Protein AF-A0A952NG47-F1 (afdb_monomer_lite)

Secondary structure (DSSP, 8-state):
-----------SSSSS----------EEEEEEEE---TTS--SEEEEEEEETTSSEEEEEEEEEETTEEEEEEEEEETTHHHHHHHTTEEEEEEEEEEEEEETTEEEEEEEEEEEE-TTS-EEEEEEETTEEEEEEEEE-

pLDDT: mean 77.94, std 18.32, range [38.06, 96.19]

Radius of gyration: 23.66 Å; chains: 1; bounding box: 67×40×74 Å

Sequence (140 aa):
MRSFLFAFVAVAALLVNAPAVAKAADVKEVMTCTVPNGNAASQVSASIVLQAEASADYVIVNVNDKGQNFRLFTQTDKGDVAQSIEKGSLGFLLLQENFTQDAGVIRNAGFLVISKRDTGAFEGLMGARSNIYPLTCTLK

Structure (mmCIF, N/CA/C/O backbone):
data_AF-A0A952NG47-F1
#
_entry.id   AF-A0A952NG47-F1
#
loop_
_atom_site.group_PDB
_atom_site.id
_atom_site.type_symbol
_atom_site.label_atom_id
_atom_site.label_alt_id
_atom_site.label_comp_id
_atom_site.label_asym_id
_atom_site.label_entity_id
_atom_site.label_seq_id
_atom_site.pdbx_PDB_ins_code
_atom_site.Cartn_x
_atom_site.Cartn_y
_atom_site.Cartn_z
_atom_site.occupancy
_atom_site.B_iso_or_equiv
_atom_site.auth_seq_id
_atom_site.auth_comp_id
_atom_site.auth_asym_id
_atom_site.auth_atom_id
_atom_site.pdbx_PDB_model_num
ATOM 1 N N . MET A 1 1 ? -53.628 -20.276 -54.901 1.00 42.88 1 MET A N 1
ATOM 2 C CA . MET A 1 1 ? -52.693 -20.335 -53.755 1.00 42.88 1 MET A CA 1
ATOM 3 C C . MET A 1 1 ? -51.866 -19.059 -53.742 1.00 42.88 1 MET A C 1
ATOM 5 O O . MET A 1 1 ? -51.008 -18.893 -54.596 1.00 42.88 1 MET A O 1
ATOM 9 N N . ARG A 1 2 ? -52.182 -18.118 -52.849 1.00 38.06 2 ARG A N 1
ATOM 10 C CA . ARG A 1 2 ? -51.375 -16.917 -52.601 1.00 38.06 2 ARG A CA 1
ATOM 11 C C . ARG A 1 2 ? -51.159 -16.837 -51.097 1.00 38.06 2 ARG A C 1
ATOM 13 O O . ARG A 1 2 ? -52.109 -16.629 -50.350 1.00 38.06 2 ARG A O 1
ATOM 20 N N . SER A 1 3 ? -49.927 -17.114 -50.697 1.00 42.12 3 SER A N 1
ATOM 21 C CA . SER A 1 3 ? -49.474 -17.139 -49.314 1.00 42.12 3 SER A CA 1
ATOM 22 C C . SER A 1 3 ? -49.039 -15.746 -48.863 1.00 42.12 3 SER A C 1
ATOM 24 O O . SER A 1 3 ? -48.248 -15.102 -49.542 1.00 42.12 3 SER A O 1
ATOM 26 N N . PHE A 1 4 ? -49.572 -15.353 -47.704 1.00 47.00 4 PHE A N 1
ATOM 27 C CA . PHE A 1 4 ? -48.937 -14.611 -46.611 1.00 47.00 4 PHE A CA 1
ATOM 28 C C . PHE A 1 4 ? -48.145 -13.329 -46.929 1.00 47.00 4 PHE A C 1
ATOM 30 O O . PHE A 1 4 ? -46.958 -13.380 -47.227 1.00 47.00 4 PHE A O 1
ATOM 37 N N . LEU A 1 5 ? -48.758 -12.172 -46.650 1.00 41.72 5 LEU A N 1
ATOM 38 C CA . LEU A 1 5 ? -48.040 -11.008 -46.116 1.00 41.72 5 LEU A CA 1
ATOM 39 C C . LEU A 1 5 ? -48.754 -10.565 -44.828 1.00 41.72 5 LEU A C 1
ATOM 41 O O . LEU A 1 5 ? -49.791 -9.907 -44.871 1.00 41.72 5 LEU A O 1
ATOM 45 N N . PHE A 1 6 ? -48.234 -11.009 -43.685 1.00 44.12 6 PHE A N 1
ATOM 46 C CA . PHE A 1 6 ? -48.686 -10.608 -42.354 1.00 44.12 6 PHE A CA 1
ATOM 47 C C . PHE A 1 6 ? -47.704 -9.589 -41.760 1.00 44.12 6 PHE A C 1
ATOM 49 O O . PHE A 1 6 ? -46.496 -9.788 -41.809 1.00 44.12 6 PHE A O 1
ATOM 56 N N . ALA A 1 7 ? -48.288 -8.559 -41.143 1.00 48.84 7 ALA A N 1
ATOM 57 C CA . ALA A 1 7 ? -47.778 -7.786 -40.010 1.00 48.84 7 ALA A CA 1
ATOM 58 C C . ALA A 1 7 ? -46.511 -6.921 -40.200 1.00 48.84 7 ALA A C 1
ATOM 60 O O . ALA A 1 7 ? -45.401 -7.292 -39.836 1.00 48.84 7 ALA A O 1
ATOM 61 N N . PHE A 1 8 ? -46.735 -5.669 -40.610 1.00 50.03 8 PHE A N 1
ATOM 62 C CA . PHE A 1 8 ? -45.946 -4.520 -40.154 1.00 50.03 8 PHE A CA 1
ATOM 63 C C . PHE A 1 8 ? -46.428 -4.133 -38.745 1.00 50.03 8 PHE A C 1
ATOM 65 O O . PHE A 1 8 ? -47.512 -3.566 -38.617 1.00 50.03 8 PHE A O 1
ATOM 72 N N . VAL A 1 9 ? -45.658 -4.423 -37.690 1.00 48.59 9 VAL A N 1
ATOM 73 C CA . VAL A 1 9 ? -45.906 -3.871 -36.344 1.00 48.59 9 VAL A CA 1
ATOM 74 C C . VAL A 1 9 ? -44.585 -3.460 -35.687 1.00 48.59 9 VAL A C 1
ATOM 76 O O . VAL A 1 9 ? -43.781 -4.290 -35.283 1.00 48.59 9 VAL A O 1
ATOM 79 N N . ALA A 1 10 ? -44.396 -2.140 -35.630 1.00 49.25 10 ALA A N 1
ATOM 80 C CA . ALA A 1 10 ? -43.752 -1.349 -34.580 1.00 49.25 10 ALA A CA 1
ATOM 81 C C . ALA A 1 10 ? -42.588 -1.973 -33.775 1.00 49.25 10 ALA A C 1
ATOM 83 O O . ALA A 1 10 ? -42.779 -2.482 -32.675 1.00 49.25 10 ALA A O 1
ATOM 84 N N . VAL A 1 11 ? -41.353 -1.763 -34.243 1.00 47.16 11 VAL A N 1
ATOM 85 C CA . VAL A 1 11 ? -40.129 -1.853 -33.420 1.00 47.16 11 VAL A CA 1
ATOM 86 C C . VAL A 1 11 ? -39.278 -0.603 -33.663 1.00 47.16 11 VAL A C 1
ATOM 88 O O . VAL A 1 11 ? -38.190 -0.667 -34.219 1.00 47.16 11 VAL A O 1
ATOM 91 N N . ALA A 1 12 ? -39.811 0.580 -33.347 1.00 46.75 12 ALA A N 1
ATOM 92 C CA . ALA A 1 12 ? -39.075 1.838 -33.542 1.00 46.75 12 ALA A CA 1
ATOM 93 C C . ALA A 1 12 ? -39.243 2.867 -32.409 1.00 46.75 12 ALA A C 1
ATOM 95 O O . ALA A 1 12 ? -38.720 3.969 -32.512 1.00 46.75 12 ALA A O 1
ATOM 96 N N . ALA A 1 13 ? -39.931 2.533 -31.311 1.00 46.09 13 ALA A N 1
ATOM 97 C CA . ALA A 1 13 ? -40.323 3.517 -30.293 1.00 46.09 13 ALA A CA 1
ATOM 98 C C . ALA A 1 13 ? -39.786 3.242 -28.873 1.00 46.09 13 ALA A C 1
ATOM 100 O O . ALA A 1 13 ? -40.390 3.681 -27.902 1.00 46.09 13 ALA A O 1
ATOM 101 N N . LEU A 1 14 ? -38.665 2.525 -28.723 1.00 48.00 14 LEU A N 1
ATOM 102 C CA . LEU A 1 14 ? -38.107 2.176 -27.399 1.00 48.00 14 LEU A CA 1
ATOM 103 C C . LEU A 1 14 ? -36.642 2.586 -27.177 1.00 48.00 14 LEU A C 1
ATOM 105 O O . LEU A 1 14 ? -36.071 2.247 -26.148 1.00 48.00 14 LEU A O 1
ATOM 109 N N . LEU A 1 15 ? -36.032 3.340 -28.097 1.00 47.78 15 LEU A N 1
ATOM 110 C CA . LEU A 1 15 ? -34.608 3.711 -28.007 1.00 47.78 15 LEU A CA 1
ATOM 111 C C . LEU A 1 15 ? -34.347 5.204 -27.763 1.00 47.78 15 LEU A C 1
ATOM 113 O O . LEU A 1 15 ? -33.199 5.634 -27.776 1.00 47.78 15 LEU A O 1
ATOM 117 N N . VAL A 1 16 ? -35.382 6.004 -27.502 1.00 49.44 16 VAL A N 1
ATOM 118 C CA . VAL A 1 16 ? -35.237 7.450 -27.284 1.00 49.44 16 VAL A CA 1
ATOM 119 C C . VAL A 1 16 ? -35.867 7.803 -25.943 1.00 49.44 16 VAL A C 1
ATOM 121 O O . VAL A 1 16 ? -37.020 8.206 -25.922 1.00 49.44 16 VAL A O 1
ATOM 124 N N . ASN A 1 17 ? -35.167 7.515 -24.834 1.00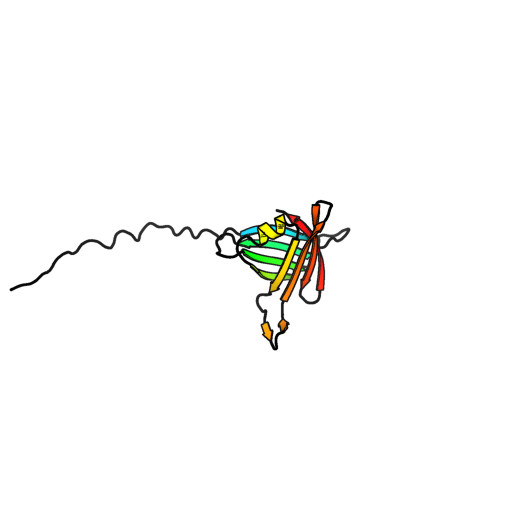 48.22 17 ASN A N 1
ATOM 125 C CA . ASN A 1 17 ? -35.291 8.175 -23.510 1.00 48.22 17 ASN A CA 1
ATOM 126 C C . ASN A 1 17 ? -34.627 7.383 -22.364 1.00 48.22 17 ASN A C 1
ATOM 128 O O . ASN A 1 17 ? -35.130 7.350 -21.244 1.00 48.22 17 ASN A O 1
ATOM 132 N N . ALA A 1 18 ? -33.466 6.777 -22.598 1.00 42.97 18 ALA A N 1
ATOM 133 C CA . ALA A 1 18 ? -32.554 6.507 -21.495 1.00 42.97 18 ALA A CA 1
ATOM 134 C C . ALA A 1 18 ? -31.429 7.540 -21.593 1.00 42.97 18 ALA A C 1
ATOM 136 O O . ALA A 1 18 ? -30.539 7.365 -22.429 1.00 42.97 18 ALA A O 1
ATOM 137 N N . PRO A 1 19 ? -31.430 8.628 -20.797 1.00 44.38 19 PRO A N 1
ATOM 138 C CA . PRO A 1 19 ? -30.159 9.244 -20.480 1.00 44.38 19 PRO A CA 1
ATOM 139 C C . PRO A 1 19 ? -29.357 8.130 -19.814 1.00 44.38 19 PRO A C 1
ATOM 141 O O . PRO A 1 19 ? -29.694 7.675 -18.721 1.00 44.38 19 PRO A O 1
ATOM 144 N N . ALA A 1 20 ? -28.359 7.613 -20.525 1.00 47.09 20 ALA A N 1
ATOM 145 C CA . ALA A 1 20 ? -27.346 6.765 -19.938 1.00 47.09 20 ALA A CA 1
ATOM 146 C C . ALA A 1 20 ? -26.634 7.633 -18.902 1.00 47.09 20 ALA A C 1
ATOM 148 O O . ALA A 1 20 ? -25.672 8.337 -19.202 1.00 47.09 20 ALA A O 1
ATOM 149 N N . VAL A 1 21 ? -27.172 7.643 -17.682 1.00 44.91 21 VAL A N 1
ATOM 150 C CA . VAL A 1 21 ? -26.449 8.078 -16.502 1.00 44.91 21 VAL A CA 1
ATOM 151 C C . VAL A 1 21 ? -25.353 7.036 -16.360 1.00 44.91 21 VAL A C 1
ATOM 153 O O . VAL A 1 21 ? -25.545 5.985 -15.753 1.00 44.91 21 VAL A O 1
ATOM 156 N N . ALA A 1 22 ? -24.228 7.285 -17.027 1.00 39.38 22 ALA A N 1
ATOM 157 C CA . ALA A 1 22 ? -22.970 6.671 -16.678 1.00 39.38 22 ALA A CA 1
ATOM 158 C C . ALA A 1 22 ? -22.751 7.051 -15.216 1.00 39.38 22 ALA A C 1
ATOM 160 O O . ALA A 1 22 ? -22.350 8.175 -14.909 1.00 39.38 22 ALA A O 1
ATOM 161 N N . LYS A 1 23 ? -23.145 6.153 -14.309 1.00 41.53 23 LYS A N 1
ATOM 162 C CA . LYS A 1 23 ? -22.775 6.255 -12.909 1.00 41.53 23 LYS A CA 1
ATOM 163 C C . LYS A 1 23 ? -21.262 6.401 -12.903 1.00 41.53 23 LYS A C 1
ATOM 165 O O . LYS A 1 23 ? -20.556 5.520 -13.394 1.00 41.53 23 LYS A O 1
ATOM 170 N N . ALA A 1 24 ? -20.778 7.547 -12.437 1.00 44.69 24 ALA A N 1
ATOM 171 C CA . ALA A 1 24 ? -19.383 7.673 -12.068 1.00 44.69 24 ALA A CA 1
ATOM 172 C C . ALA A 1 24 ? -19.103 6.494 -11.135 1.00 44.69 24 ALA A C 1
ATOM 174 O O . ALA A 1 24 ? -19.829 6.326 -10.157 1.00 44.69 24 ALA A O 1
ATOM 175 N N . ALA A 1 25 ? -18.154 5.626 -11.496 1.00 51.91 25 ALA A N 1
ATOM 176 C CA . ALA A 1 25 ? -17.768 4.526 -10.627 1.00 51.91 25 ALA A CA 1
ATOM 177 C C . ALA A 1 25 ? -17.506 5.125 -9.241 1.00 51.91 25 ALA A C 1
ATOM 179 O O . ALA A 1 25 ? -16.727 6.072 -9.144 1.00 51.91 25 ALA A O 1
ATOM 180 N N . ASP A 1 26 ? -18.209 4.661 -8.207 1.00 58.47 26 ASP A N 1
ATOM 181 C CA . ASP A 1 26 ? -18.052 5.208 -6.861 1.00 58.47 26 ASP A CA 1
ATOM 182 C C . ASP A 1 26 ? -16.630 4.885 -6.384 1.00 58.47 26 ASP A C 1
ATOM 184 O O . ASP A 1 26 ? -16.300 3.758 -6.005 1.00 58.47 26 ASP A O 1
ATOM 188 N N . VAL A 1 27 ? -15.761 5.886 -6.504 1.00 63.88 27 VAL A N 1
ATOM 189 C CA . VAL A 1 27 ? -14.366 5.877 -6.081 1.00 63.88 27 VAL A CA 1
ATOM 190 C C . VAL A 1 27 ? -14.353 6.312 -4.615 1.00 63.88 27 VAL A C 1
ATOM 192 O O . VAL A 1 27 ? -14.509 7.496 -4.319 1.00 63.88 27 VAL A O 1
ATOM 195 N N . LYS A 1 28 ? -14.192 5.366 -3.684 1.00 78.12 28 LYS A N 1
ATOM 196 C CA . LYS A 1 28 ? -14.165 5.641 -2.240 1.00 78.12 28 LYS A CA 1
ATOM 197 C C . LYS A 1 28 ? -12.730 5.618 -1.721 1.00 78.12 28 LYS A C 1
ATOM 199 O O . LYS A 1 28 ? -12.076 4.577 -1.746 1.00 78.12 28 LYS A O 1
ATOM 204 N N . GLU A 1 29 ? -12.245 6.753 -1.223 1.00 81.00 29 GLU A N 1
ATOM 205 C CA . GLU A 1 29 ? -11.010 6.785 -0.433 1.00 81.00 29 GLU A CA 1
ATOM 206 C C . GLU A 1 29 ? -11.267 6.100 0.914 1.00 81.00 29 GLU A C 1
ATOM 208 O O . GLU A 1 29 ? -12.200 6.465 1.625 1.00 81.00 29 GLU A O 1
ATOM 213 N N . VAL A 1 30 ? -10.469 5.084 1.243 1.00 85.50 30 VAL A N 1
ATOM 214 C CA . VAL A 1 30 ? -10.625 4.296 2.479 1.00 85.50 30 VAL A CA 1
ATOM 215 C C . VAL A 1 30 ? -9.572 4.622 3.526 1.00 85.50 30 VAL A C 1
ATOM 217 O O . VAL A 1 30 ? -9.793 4.416 4.718 1.00 85.50 30 VAL A O 1
ATOM 220 N N . MET A 1 31 ? -8.414 5.125 3.100 1.00 88.44 31 MET A N 1
ATOM 221 C CA . MET A 1 31 ? -7.303 5.414 3.994 1.00 88.44 31 MET A CA 1
ATOM 222 C C . MET A 1 31 ? -6.381 6.466 3.382 1.00 88.44 31 MET A C 1
ATOM 224 O O . MET A 1 31 ? -6.040 6.383 2.200 1.00 88.44 31 MET A O 1
ATOM 228 N N . THR A 1 32 ? -5.928 7.407 4.207 1.00 89.56 32 THR A N 1
ATOM 229 C CA . THR A 1 32 ? -4.838 8.329 3.872 1.00 89.56 32 THR A CA 1
ATOM 230 C C . THR A 1 32 ? -3.630 8.001 4.736 1.00 89.56 32 THR A C 1
ATOM 232 O O . THR A 1 32 ? -3.748 7.924 5.956 1.00 89.56 32 THR A O 1
ATOM 235 N N . CYS A 1 33 ? -2.466 7.857 4.119 1.00 89.62 33 CYS A N 1
ATOM 236 C CA . CYS A 1 33 ? -1.202 7.582 4.783 1.00 89.62 33 CYS A CA 1
ATOM 237 C C . CYS A 1 33 ? -0.190 8.693 4.517 1.00 89.62 33 CYS A C 1
ATOM 239 O O . CYS A 1 33 ? -0.150 9.252 3.419 1.00 89.62 33 CYS A O 1
ATOM 241 N N . THR A 1 34 ? 0.667 8.974 5.492 1.00 90.00 34 THR A N 1
ATOM 242 C CA . THR A 1 34 ? 1.777 9.918 5.359 1.00 90.00 34 THR A CA 1
ATOM 243 C C . THR A 1 34 ? 3.056 9.348 5.953 1.00 90.00 34 THR A C 1
ATOM 245 O O . THR A 1 34 ? 3.018 8.558 6.895 1.00 90.00 34 THR A O 1
ATOM 248 N N . VAL A 1 35 ? 4.209 9.759 5.416 1.00 86.44 35 VAL A N 1
ATOM 249 C CA . VAL A 1 35 ? 5.482 9.548 6.118 1.00 86.44 35 VAL A CA 1
ATOM 250 C C . VAL A 1 35 ? 5.548 10.536 7.284 1.00 86.44 35 VAL A C 1
ATOM 252 O O . VAL A 1 35 ? 5.502 11.750 7.028 1.00 86.44 35 VAL A O 1
ATOM 255 N N . PRO A 1 36 ? 5.640 10.069 8.545 1.00 76.31 36 PRO A N 1
ATOM 256 C CA . PRO A 1 36 ? 5.756 10.956 9.689 1.00 76.31 36 PRO A CA 1
ATOM 257 C C . PRO A 1 36 ? 7.081 11.709 9.587 1.00 76.31 36 PRO A C 1
ATOM 259 O O . PRO A 1 36 ? 8.151 11.109 9.499 1.00 76.31 36 PRO A O 1
ATOM 262 N N . ASN A 1 37 ? 7.016 13.038 9.568 1.00 65.25 37 ASN A N 1
ATOM 263 C CA . ASN A 1 37 ? 8.205 13.873 9.560 1.00 65.25 37 ASN A CA 1
ATOM 264 C C . ASN A 1 37 ? 8.008 15.000 10.564 1.00 65.25 37 ASN A C 1
ATOM 266 O O . ASN A 1 37 ? 7.085 15.800 10.430 1.00 65.25 37 ASN A O 1
ATOM 270 N N . GLY A 1 38 ? 8.851 15.025 11.593 1.00 53.53 38 GLY A N 1
ATOM 271 C CA . GLY A 1 38 ? 8.590 15.720 12.850 1.00 53.53 38 GLY A CA 1
ATOM 272 C C . GLY A 1 38 ? 8.397 17.236 12.783 1.00 53.53 38 GLY A C 1
ATOM 273 O O . GLY A 1 38 ? 8.156 17.786 13.843 1.00 53.53 38 GLY A O 1
ATOM 274 N N . ASN A 1 39 ? 8.505 17.902 11.619 1.00 49.38 39 ASN A N 1
ATOM 275 C CA . ASN A 1 39 ? 8.314 19.357 11.462 1.00 49.38 39 ASN A CA 1
ATOM 276 C C . ASN A 1 39 ? 8.052 19.851 10.007 1.00 49.38 39 ASN A C 1
ATOM 278 O O . ASN A 1 39 ? 8.318 21.013 9.706 1.00 49.38 39 ASN A O 1
ATOM 282 N N . ALA A 1 40 ? 7.549 19.034 9.070 1.00 49.59 40 ALA A N 1
ATOM 283 C CA . ALA A 1 40 ? 7.290 19.493 7.690 1.00 49.59 40 ALA A CA 1
ATOM 284 C C . ALA A 1 40 ? 6.033 18.863 7.076 1.00 49.59 40 ALA A C 1
ATOM 286 O O . ALA A 1 40 ? 5.636 17.769 7.471 1.00 49.59 40 ALA A O 1
ATOM 287 N N . ALA A 1 41 ? 5.438 19.530 6.076 1.00 54.34 41 ALA A N 1
ATOM 288 C CA . ALA A 1 41 ? 4.423 18.916 5.220 1.00 54.34 41 ALA A CA 1
ATOM 289 C C . ALA A 1 41 ? 4.978 17.592 4.668 1.00 54.34 41 ALA A C 1
ATOM 291 O O . ALA A 1 41 ? 6.043 17.584 4.043 1.00 54.34 41 ALA A O 1
ATOM 292 N N . SER A 1 42 ? 4.306 16.476 4.968 1.00 54.94 42 SER A N 1
ATOM 293 C CA . SER A 1 42 ? 4.766 15.139 4.590 1.00 54.94 42 SER A CA 1
ATOM 294 C C . SER A 1 42 ? 5.060 15.086 3.097 1.00 54.94 42 SER A C 1
ATOM 296 O O . SER A 1 42 ? 4.184 15.301 2.265 1.00 54.94 42 SER A O 1
ATOM 298 N N . GLN A 1 43 ? 6.316 14.784 2.771 1.00 60.28 43 GLN A N 1
ATOM 299 C CA . GLN A 1 43 ? 6.800 14.711 1.392 1.00 60.28 43 GLN A CA 1
ATOM 300 C C . GLN A 1 43 ? 6.291 13.477 0.654 1.00 60.28 43 GLN A C 1
ATOM 302 O O . GLN A 1 43 ? 6.539 13.372 -0.538 1.00 60.28 43 GLN A O 1
ATOM 307 N N . VAL A 1 44 ? 5.636 12.560 1.374 1.00 61.00 44 VAL A N 1
ATOM 308 C CA . VAL A 1 44 ? 5.048 11.329 0.860 1.00 61.00 44 VAL A CA 1
ATOM 309 C C . VAL A 1 44 ? 3.658 11.169 1.450 1.00 61.00 44 VAL A C 1
ATOM 311 O O . VAL A 1 44 ? 3.516 11.012 2.667 1.00 61.00 44 VAL A O 1
ATOM 314 N N . SER A 1 45 ? 2.647 11.219 0.589 1.00 69.31 45 SER A N 1
ATOM 315 C CA . SER A 1 45 ? 1.273 10.832 0.904 1.00 69.31 45 SER A CA 1
ATOM 316 C C . SER A 1 45 ? 0.856 9.654 0.033 1.00 69.31 45 SER A C 1
ATOM 318 O O . SER A 1 45 ? 1.275 9.568 -1.118 1.00 69.31 45 SER A O 1
ATOM 320 N N . ALA A 1 46 ? 0.058 8.749 0.595 1.00 66.19 46 ALA A N 1
ATOM 321 C CA . ALA A 1 46 ? -0.548 7.628 -0.107 1.00 66.19 46 ALA A CA 1
ATOM 322 C C . ALA A 1 46 ? -2.052 7.603 0.186 1.00 66.19 46 ALA A C 1
ATOM 324 O O . ALA A 1 46 ? -2.442 7.524 1.350 1.00 66.19 46 ALA A O 1
ATOM 325 N N . SER A 1 47 ? -2.900 7.688 -0.841 1.00 73.19 47 SER A N 1
ATOM 326 C CA . SER A 1 47 ? -4.344 7.453 -0.692 1.00 73.19 47 SER A CA 1
ATOM 327 C C . SER A 1 47 ? -4.703 6.083 -1.238 1.00 73.19 47 SER A C 1
ATOM 329 O O . SER A 1 47 ? -4.318 5.759 -2.360 1.00 73.19 47 SER A O 1
ATOM 331 N N . ILE A 1 48 ? -5.413 5.291 -0.433 1.00 73.81 48 ILE A N 1
ATOM 332 C CA . ILE A 1 48 ? -5.948 3.987 -0.824 1.00 73.81 48 ILE A CA 1
ATOM 333 C C . ILE A 1 48 ? -7.385 4.200 -1.269 1.00 73.81 48 ILE A C 1
ATOM 335 O O . ILE A 1 48 ? -8.218 4.699 -0.508 1.00 73.81 48 ILE A O 1
ATOM 339 N N . VAL A 1 49 ? -7.667 3.830 -2.509 1.00 75.88 49 VAL A N 1
ATOM 340 C CA . VAL A 1 49 ? -8.943 4.106 -3.159 1.00 75.88 49 VAL A CA 1
ATOM 341 C C . VAL A 1 49 ? -9.544 2.816 -3.699 1.00 75.88 49 VAL A C 1
ATOM 343 O O . VAL A 1 49 ? -8.839 2.073 -4.377 1.00 75.88 49 VAL A O 1
ATOM 346 N N . LEU A 1 50 ? -10.831 2.590 -3.419 1.00 73.88 50 LEU A N 1
ATOM 347 C CA . LEU A 1 50 ? -11.627 1.461 -3.906 1.00 73.88 50 LEU A CA 1
ATOM 348 C C . LEU A 1 50 ? -12.617 1.904 -4.981 1.00 73.88 50 LEU A C 1
ATOM 350 O O . LEU A 1 50 ? -13.302 2.910 -4.811 1.00 73.88 50 LEU A O 1
ATOM 354 N N . GLN A 1 51 ? -12.737 1.129 -6.057 1.00 71.94 51 GLN A N 1
ATOM 355 C CA . GLN A 1 51 ? -13.800 1.299 -7.053 1.00 71.94 51 GLN A CA 1
ATOM 356 C C . GLN A 1 51 ? -14.938 0.302 -6.786 1.00 71.94 51 GLN A C 1
ATOM 358 O O . GLN A 1 51 ? -14.767 -0.897 -6.981 1.00 71.94 51 GLN A O 1
ATOM 363 N N . ALA A 1 52 ? -16.096 0.791 -6.328 1.00 56.16 52 ALA A N 1
ATOM 364 C CA . ALA A 1 52 ? -17.175 -0.047 -5.781 1.00 56.16 52 ALA A CA 1
ATOM 365 C C . ALA A 1 52 ? -18.062 -0.758 -6.829 1.00 56.16 52 ALA A C 1
ATOM 367 O O . ALA A 1 52 ? -18.738 -1.741 -6.513 1.00 56.16 52 ALA A O 1
ATOM 368 N N . GLU A 1 53 ? -18.064 -0.285 -8.077 1.00 58.47 53 GLU A N 1
ATOM 369 C CA . GLU A 1 53 ? -18.951 -0.781 -9.148 1.00 58.47 53 GLU A CA 1
ATOM 370 C C . GLU A 1 53 ? -18.379 -2.010 -9.899 1.00 58.47 53 GLU A C 1
ATOM 372 O O . GLU A 1 53 ? -18.984 -2.495 -10.852 1.00 58.47 53 GLU A O 1
ATOM 377 N N . ALA A 1 54 ? -17.239 -2.561 -9.461 1.00 61.62 54 ALA A N 1
ATOM 378 C CA . ALA A 1 54 ? -16.603 -3.728 -10.078 1.00 61.62 54 ALA A CA 1
ATOM 379 C C . ALA A 1 54 ? -16.919 -5.060 -9.352 1.00 61.62 54 ALA A C 1
ATOM 381 O O . ALA A 1 54 ? -17.400 -5.106 -8.212 1.00 61.62 54 ALA A O 1
ATOM 382 N N . SER A 1 55 ? -16.641 -6.182 -10.029 1.00 80.12 55 SER A N 1
ATOM 383 C CA . SER A 1 55 ? -16.694 -7.550 -9.476 1.00 80.12 55 SER A CA 1
ATOM 384 C C . SER A 1 55 ? -15.505 -7.888 -8.563 1.00 80.12 55 SER A C 1
ATOM 386 O O . SER A 1 55 ? -15.383 -9.025 -8.122 1.00 80.12 55 SER A O 1
ATOM 388 N N . ALA A 1 56 ? -14.625 -6.920 -8.318 1.00 81.94 56 ALA A N 1
ATOM 389 C CA . ALA A 1 56 ? -13.366 -7.046 -7.600 1.00 81.94 56 ALA A CA 1
ATOM 390 C C . ALA A 1 56 ? -13.043 -5.712 -6.917 1.00 81.94 56 ALA A C 1
ATOM 392 O O . ALA A 1 56 ? -13.483 -4.660 -7.390 1.00 81.94 56 ALA A O 1
ATOM 393 N N . ASP A 1 57 ? -12.240 -5.748 -5.860 1.00 83.31 57 ASP A N 1
ATOM 394 C CA . ASP A 1 57 ? -11.732 -4.535 -5.229 1.00 83.31 57 ASP A CA 1
ATOM 395 C C . ASP A 1 57 ? -10.508 -4.054 -6.020 1.00 83.31 57 ASP A C 1
ATOM 397 O O . ASP A 1 57 ? -9.457 -4.698 -6.039 1.00 83.31 57 ASP A O 1
ATOM 401 N N . TYR A 1 58 ? -10.644 -2.918 -6.706 1.00 86.94 58 TYR A N 1
ATOM 402 C CA . TYR A 1 58 ? -9.514 -2.268 -7.367 1.00 86.94 58 TYR A CA 1
ATOM 403 C C . TYR A 1 58 ? -8.899 -1.238 -6.429 1.00 86.94 58 TYR A C 1
ATOM 405 O O . TYR A 1 58 ? -9.521 -0.216 -6.133 1.00 86.94 58 TYR A O 1
ATOM 413 N N . VAL A 1 59 ? -7.683 -1.520 -5.972 1.00 88.50 59 VAL A N 1
ATOM 414 C CA . VAL A 1 59 ? -6.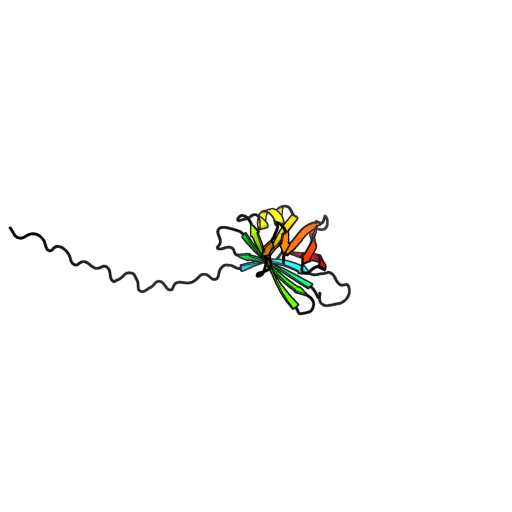935 -0.691 -5.031 1.00 88.50 59 VAL A CA 1
ATOM 415 C C . VAL A 1 59 ? -5.991 0.201 -5.813 1.00 88.50 59 VAL A C 1
ATOM 417 O O . VAL A 1 59 ? -5.101 -0.290 -6.503 1.00 88.50 59 VAL A O 1
ATOM 420 N N . ILE A 1 60 ? -6.143 1.514 -5.678 1.00 89.44 60 ILE A N 1
ATOM 421 C CA . ILE A 1 60 ? -5.181 2.489 -6.206 1.00 89.44 60 ILE A CA 1
ATOM 422 C C . ILE A 1 60 ? -4.462 3.130 -5.031 1.00 89.44 60 ILE A C 1
ATOM 424 O O . ILE A 1 60 ? -5.116 3.622 -4.115 1.00 89.44 60 ILE A O 1
ATOM 428 N N . VAL A 1 61 ? -3.133 3.159 -5.100 1.00 89.81 61 VAL A N 1
ATOM 429 C CA . VAL A 1 61 ? -2.260 3.885 -4.180 1.00 89.81 61 VAL A CA 1
ATOM 430 C C . VAL A 1 61 ? -1.647 5.058 -4.935 1.00 89.81 61 VAL A C 1
ATOM 432 O O . VAL A 1 61 ? -0.753 4.882 -5.767 1.00 89.81 61 VAL A O 1
ATOM 435 N N . ASN A 1 62 ? -2.158 6.262 -4.681 1.00 87.81 62 ASN A N 1
ATOM 436 C CA . ASN A 1 62 ? -1.610 7.483 -5.276 1.00 87.81 62 ASN A CA 1
ATOM 437 C C . ASN A 1 62 ? -0.488 8.008 -4.390 1.00 87.81 62 ASN A C 1
ATOM 439 O O . ASN A 1 62 ? -0.768 8.401 -3.263 1.00 87.81 62 ASN A O 1
ATOM 443 N N . VAL A 1 63 ? 0.744 8.032 -4.897 1.00 87.06 63 VAL A N 1
ATOM 444 C CA . VAL A 1 63 ? 1.923 8.482 -4.155 1.00 87.06 63 VAL A CA 1
ATOM 445 C C . VAL A 1 63 ? 2.401 9.823 -4.692 1.00 87.06 63 VAL A C 1
ATOM 447 O O . VAL A 1 63 ? 2.646 9.953 -5.890 1.00 87.06 63 VAL A O 1
ATOM 450 N N . ASN A 1 64 ? 2.582 10.802 -3.811 1.00 87.56 64 ASN A N 1
ATOM 451 C CA . ASN A 1 64 ? 3.312 12.034 -4.112 1.00 87.56 64 ASN A CA 1
ATOM 452 C C . ASN A 1 64 ? 4.640 11.996 -3.363 1.00 87.56 64 ASN A C 1
ATOM 454 O O . ASN A 1 64 ? 4.605 12.193 -2.164 1.00 87.56 64 ASN A O 1
ATOM 458 N N . ASP A 1 65 ? 5.768 11.744 -4.029 1.00 85.56 65 ASP A N 1
ATOM 459 C CA . ASP A 1 65 ? 7.109 11.789 -3.429 1.00 85.56 65 ASP A CA 1
ATOM 460 C C . ASP A 1 65 ? 7.833 13.072 -3.852 1.00 85.56 65 ASP A C 1
ATOM 462 O O . ASP A 1 65 ? 8.271 13.205 -4.997 1.00 85.56 65 ASP A O 1
ATOM 466 N N . LYS A 1 66 ? 7.937 14.044 -2.939 1.00 82.94 66 LYS A N 1
ATOM 467 C CA . LYS A 1 66 ? 8.639 15.327 -3.154 1.00 82.94 66 LYS A CA 1
ATOM 468 C C . LYS A 1 66 ? 8.175 16.063 -4.421 1.00 82.94 66 LYS A C 1
ATOM 470 O O . LYS A 1 66 ? 8.979 16.663 -5.132 1.00 82.94 66 LYS A O 1
ATOM 475 N N . GLY A 1 67 ? 6.875 16.018 -4.711 1.00 79.38 67 GLY A N 1
ATOM 476 C CA . GLY A 1 67 ? 6.276 16.636 -5.896 1.00 79.38 67 GLY A CA 1
ATOM 477 C C . GLY A 1 67 ? 6.247 15.734 -7.133 1.00 79.38 67 GLY A C 1
ATOM 478 O O . GLY A 1 67 ? 5.671 16.124 -8.148 1.00 79.38 67 GLY A O 1
ATOM 479 N N . GLN A 1 68 ? 6.820 14.529 -7.069 1.00 85.56 68 GLN A N 1
ATOM 480 C CA . GLN A 1 68 ? 6.678 13.521 -8.114 1.00 85.56 68 GLN A CA 1
ATOM 481 C C . GLN A 1 68 ? 5.499 12.605 -7.812 1.00 85.56 68 GLN A C 1
ATOM 483 O O . GLN A 1 68 ? 5.533 11.804 -6.879 1.00 85.56 68 GLN A O 1
ATOM 488 N N . ASN A 1 69 ? 4.470 12.685 -8.650 1.00 87.44 69 ASN A N 1
ATOM 489 C CA . ASN A 1 69 ? 3.310 11.819 -8.529 1.00 87.44 69 ASN A CA 1
ATOM 490 C C . ASN A 1 69 ? 3.521 10.520 -9.304 1.00 87.44 69 ASN A C 1
ATOM 492 O O . ASN A 1 69 ? 3.932 10.528 -10.466 1.00 87.44 69 ASN A O 1
ATOM 496 N N . PHE A 1 70 ? 3.200 9.401 -8.673 1.00 88.25 70 PHE A N 1
ATOM 497 C CA . PHE A 1 70 ? 3.076 8.117 -9.342 1.00 88.25 70 PHE A CA 1
ATOM 498 C C . PHE A 1 70 ? 1.957 7.303 -8.713 1.00 88.25 70 PHE A C 1
ATOM 500 O O . PHE A 1 70 ? 1.514 7.560 -7.595 1.00 88.25 70 PHE A O 1
ATOM 507 N N . ARG A 1 71 ? 1.461 6.334 -9.473 1.00 90.44 71 ARG A N 1
ATOM 508 C CA . ARG A 1 71 ? 0.334 5.507 -9.069 1.00 90.44 71 ARG A CA 1
ATOM 509 C C . ARG A 1 71 ? 0.755 4.062 -9.102 1.00 90.44 71 ARG A C 1
ATOM 511 O O . ARG A 1 71 ? 1.420 3.621 -10.040 1.00 90.44 71 ARG A O 1
ATOM 518 N N . LEU A 1 72 ? 0.353 3.357 -8.064 1.00 92.62 72 LEU A N 1
ATOM 519 C CA . LEU A 1 72 ? 0.439 1.920 -8.011 1.00 92.62 72 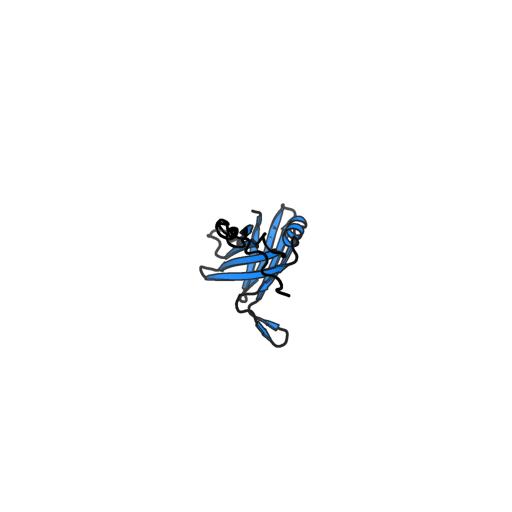LEU A CA 1
ATOM 520 C C . LEU A 1 72 ? -0.966 1.351 -7.862 1.00 92.62 72 LEU A C 1
ATOM 522 O O . LEU A 1 72 ? -1.854 2.022 -7.331 1.00 92.62 72 LEU A O 1
ATOM 526 N N . PHE A 1 73 ? -1.174 0.127 -8.317 1.00 92.44 73 PHE A N 1
ATOM 527 C CA . PHE A 1 73 ? -2.472 -0.518 -8.225 1.00 92.44 73 PHE A CA 1
ATOM 528 C C . PHE A 1 73 ? -2.360 -2.006 -7.923 1.00 92.44 73 PHE A C 1
ATOM 530 O O . PHE A 1 73 ? -1.335 -2.638 -8.177 1.00 92.44 73 PHE A O 1
ATOM 537 N N . THR A 1 74 ? -3.435 -2.563 -7.383 1.00 92.31 74 THR A N 1
ATOM 538 C CA . THR A 1 74 ? -3.644 -4.004 -7.300 1.00 92.31 74 THR A CA 1
ATOM 539 C C . THR A 1 74 ? -5.129 -4.316 -7.413 1.00 92.31 74 THR A C 1
ATOM 541 O O . THR A 1 74 ? -5.974 -3.432 -7.258 1.00 92.31 74 THR A O 1
ATOM 544 N N . GLN A 1 75 ? -5.439 -5.570 -7.707 1.00 89.88 75 GLN A N 1
ATOM 545 C CA . GLN A 1 75 ? -6.800 -6.076 -7.768 1.00 89.88 75 GLN A CA 1
ATOM 546 C C . GLN A 1 75 ? -6.904 -7.264 -6.817 1.00 89.88 75 GLN A C 1
ATOM 548 O O . GLN A 1 75 ? -6.079 -8.175 -6.882 1.00 89.88 75 GLN A O 1
ATOM 553 N N . THR A 1 76 ? -7.905 -7.244 -5.944 1.00 88.56 76 THR A N 1
ATOM 554 C CA . THR A 1 76 ? -8.214 -8.336 -5.012 1.00 88.56 76 THR A CA 1
ATOM 555 C C . THR A 1 76 ? -9.666 -8.764 -5.164 1.00 88.56 76 THR A C 1
ATOM 557 O O . THR A 1 76 ? -10.433 -8.130 -5.902 1.00 88.56 76 THR A O 1
ATOM 560 N N . ASP A 1 77 ? -10.065 -9.828 -4.470 1.00 89.25 77 ASP A N 1
ATOM 561 C CA . ASP A 1 77 ? -11.461 -10.236 -4.488 1.00 89.25 77 ASP A CA 1
ATOM 562 C C . ASP A 1 77 ? -12.327 -9.156 -3.829 1.00 89.25 77 ASP A C 1
ATOM 564 O O . ASP A 1 77 ? -11.874 -8.327 -3.030 1.00 89.25 77 ASP A O 1
ATOM 568 N N . LYS A 1 78 ? -13.594 -9.112 -4.237 1.00 86.31 78 LYS A N 1
ATOM 569 C CA . LYS A 1 78 ? -14.534 -8.103 -3.760 1.00 86.31 78 LYS A CA 1
ATOM 570 C C . LYS A 1 78 ? -14.744 -8.237 -2.251 1.00 86.31 78 LYS A C 1
ATOM 572 O O . LYS A 1 78 ? -15.182 -9.283 -1.780 1.00 86.31 78 LYS A O 1
ATOM 577 N N . GLY A 1 79 ? -14.528 -7.149 -1.517 1.00 85.94 79 GLY A N 1
ATOM 578 C CA . GLY A 1 79 ? -14.668 -7.096 -0.063 1.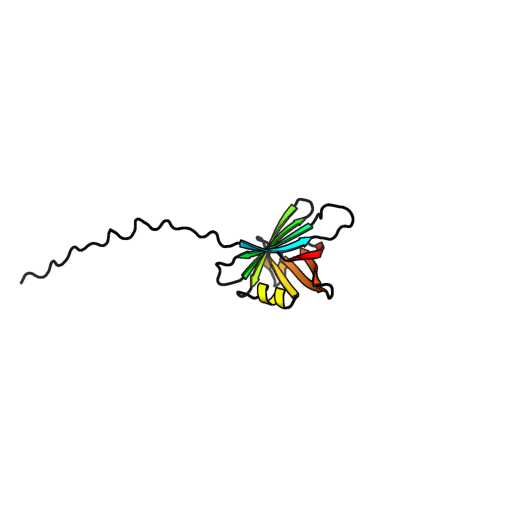00 85.94 79 GLY A CA 1
ATOM 579 C C . GLY A 1 79 ? -13.414 -7.492 0.720 1.00 85.94 79 GLY A C 1
ATOM 580 O O . GLY A 1 79 ? -13.404 -7.310 1.941 1.00 85.94 79 GLY A O 1
ATOM 581 N N . ASP A 1 80 ? -12.349 -7.962 0.063 1.00 89.19 80 ASP A N 1
ATOM 582 C CA . ASP A 1 80 ? -11.094 -8.323 0.731 1.00 89.19 80 ASP A CA 1
ATOM 583 C C . ASP A 1 80 ? -10.486 -7.133 1.464 1.00 89.19 80 ASP A C 1
ATOM 585 O O . ASP A 1 80 ? -9.959 -7.287 2.569 1.00 89.19 80 ASP A O 1
ATOM 589 N N . VAL A 1 81 ? -10.576 -5.930 0.888 1.00 88.94 81 VAL A N 1
ATOM 590 C CA . VAL A 1 81 ? -10.002 -4.735 1.513 1.00 88.94 81 VAL A CA 1
ATOM 591 C C . VAL A 1 81 ? -10.779 -4.355 2.763 1.00 88.94 81 VAL A C 1
ATOM 593 O O . VAL A 1 81 ? -10.170 -4.059 3.791 1.00 88.94 81 VAL A O 1
ATOM 596 N N . ALA A 1 82 ? -12.111 -4.415 2.708 1.00 88.00 82 ALA A N 1
ATOM 597 C CA . ALA A 1 82 ? -12.953 -4.173 3.875 1.00 88.00 82 ALA A CA 1
ATOM 598 C C . ALA A 1 82 ? -12.646 -5.184 4.991 1.00 88.00 82 ALA A C 1
AT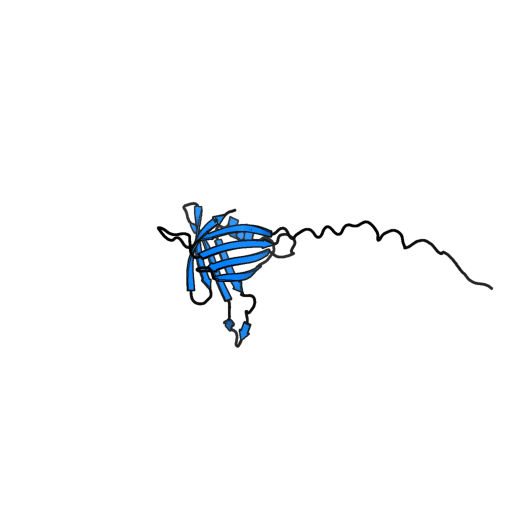OM 600 O O . ALA A 1 82 ? -12.375 -4.786 6.123 1.00 88.00 82 ALA A O 1
ATOM 601 N N . GLN A 1 83 ? -12.573 -6.475 4.654 1.00 90.25 83 GLN A N 1
ATOM 602 C CA . GLN A 1 83 ? -12.257 -7.528 5.619 1.00 90.25 83 GLN A CA 1
ATOM 603 C C . GLN A 1 83 ? -10.846 -7.372 6.211 1.00 90.25 83 GLN A C 1
ATOM 605 O O . GLN A 1 83 ? -10.624 -7.608 7.398 1.00 90.25 83 GLN A O 1
ATOM 610 N N . SER A 1 84 ? -9.879 -6.964 5.393 1.00 91.12 84 SER A N 1
ATOM 611 C CA . SER A 1 84 ? -8.497 -6.710 5.807 1.00 91.12 84 SER A CA 1
ATOM 612 C C . SER A 1 84 ? -8.408 -5.519 6.771 1.00 91.12 84 SER A C 1
ATOM 614 O O . SER A 1 84 ? -7.760 -5.605 7.816 1.00 91.12 84 SER A O 1
ATOM 616 N N . ILE A 1 85 ? -9.144 -4.436 6.495 1.00 90.06 85 ILE A N 1
ATOM 617 C CA . ILE A 1 85 ? -9.275 -3.289 7.407 1.00 90.06 85 ILE A CA 1
ATOM 618 C C . ILE A 1 85 ? -9.906 -3.713 8.739 1.00 90.06 85 ILE A C 1
ATOM 620 O O . ILE A 1 85 ? -9.391 -3.345 9.795 1.00 90.06 85 ILE A O 1
ATOM 624 N N . GLU A 1 86 ? -10.980 -4.508 8.708 1.00 90.50 86 GLU A N 1
ATOM 625 C CA . GLU A 1 86 ? -11.645 -5.028 9.913 1.00 90.50 86 GLU A CA 1
ATOM 626 C C . GLU A 1 86 ? -10.707 -5.898 10.759 1.00 90.50 86 GLU A C 1
ATOM 628 O O . GLU A 1 86 ? -10.651 -5.750 11.981 1.00 90.50 86 GLU A O 1
ATOM 633 N N . LYS A 1 87 ? -9.910 -6.753 10.108 1.00 93.31 87 LYS A N 1
ATOM 634 C CA . LYS A 1 87 ? -8.858 -7.564 10.744 1.00 93.31 87 LYS A CA 1
ATOM 635 C C . LYS A 1 87 ? -7.654 -6.736 11.205 1.00 93.31 87 LYS A C 1
ATOM 637 O O . LYS A 1 87 ? -6.778 -7.266 11.883 1.00 93.31 87 LYS A O 1
ATOM 642 N N . GLY A 1 88 ? -7.596 -5.454 10.849 1.00 93.31 88 GLY A N 1
ATOM 643 C CA . GLY A 1 88 ? -6.518 -4.547 11.223 1.00 93.31 88 GLY A CA 1
ATOM 644 C C . GLY A 1 88 ? -5.211 -4.798 10.474 1.00 93.31 88 GLY A C 1
ATOM 645 O O . GLY A 1 88 ? -4.158 -4.447 10.994 1.00 93.31 88 GLY A O 1
ATOM 646 N N . SER A 1 89 ? -5.234 -5.405 9.288 1.00 94.25 89 SER A N 1
ATOM 647 C CA . SER A 1 89 ? -4.024 -5.661 8.502 1.00 94.25 89 SER A CA 1
ATOM 648 C C . SER A 1 89 ? -4.316 -5.607 7.010 1.00 94.25 89 SER A C 1
ATOM 650 O O . SER A 1 89 ? -5.223 -6.278 6.541 1.00 94.25 89 SER A O 1
ATOM 652 N N . LEU A 1 90 ? -3.525 -4.837 6.267 1.00 92.00 90 LEU A N 1
ATOM 653 C CA . LEU A 1 90 ? -3.545 -4.718 4.813 1.00 92.00 90 LEU A CA 1
ATOM 654 C C . LEU A 1 90 ? -2.166 -5.086 4.271 1.00 92.00 90 LEU A C 1
ATOM 656 O O . LEU A 1 90 ? -1.155 -4.573 4.748 1.00 92.00 90 LEU A O 1
ATOM 660 N N . GLY A 1 91 ? -2.122 -5.940 3.254 1.00 94.06 91 GLY A N 1
ATOM 661 C CA . GLY A 1 91 ? -0.886 -6.374 2.613 1.00 94.06 91 GLY A CA 1
ATOM 662 C C . GLY A 1 91 ? -1.095 -6.541 1.117 1.00 94.06 91 GLY A C 1
ATOM 663 O O . GLY A 1 91 ? -1.884 -7.384 0.704 1.00 94.06 91 GLY A O 1
ATOM 664 N N . PHE A 1 92 ? -0.385 -5.760 0.307 1.00 93.38 92 PHE A N 1
ATOM 665 C CA . PHE A 1 92 ? -0.524 -5.773 -1.144 1.00 93.38 92 PHE A CA 1
ATOM 666 C C . PHE A 1 92 ? 0.833 -5.801 -1.837 1.00 93.38 92 PHE A C 1
ATOM 668 O O . PHE A 1 92 ? 1.746 -5.051 -1.484 1.00 93.38 92 PHE A O 1
ATOM 675 N N . LEU A 1 93 ? 0.921 -6.610 -2.891 1.00 94.38 93 LEU A N 1
ATOM 676 C CA . LEU A 1 93 ? 1.843 -6.358 -3.990 1.00 94.38 93 LEU A CA 1
ATOM 677 C C . LEU A 1 93 ? 1.176 -5.362 -4.932 1.00 94.38 93 LEU A C 1
ATOM 679 O O . LEU A 1 93 ? 0.007 -5.513 -5.286 1.00 94.38 93 LEU A O 1
ATOM 683 N N . LEU A 1 94 ? 1.924 -4.334 -5.302 1.00 94.38 94 LEU A N 1
ATOM 684 C CA . LEU A 1 94 ? 1.435 -3.188 -6.042 1.00 94.38 94 LEU A CA 1
ATOM 685 C C . LEU A 1 94 ? 2.177 -3.076 -7.376 1.00 94.38 94 LEU A C 1
ATOM 687 O O . LEU A 1 94 ? 3.394 -3.230 -7.424 1.00 94.38 94 LEU A O 1
ATOM 691 N N . LEU A 1 95 ? 1.466 -2.778 -8.457 1.00 94.38 95 LEU A N 1
ATOM 692 C CA . LEU A 1 95 ? 2.015 -2.662 -9.808 1.00 94.38 95 LEU A CA 1
ATOM 693 C C . LEU A 1 95 ? 1.952 -1.214 -10.292 1.00 94.38 95 LEU A C 1
ATOM 695 O O . LEU A 1 95 ? 0.980 -0.514 -10.026 1.00 94.38 95 LEU A O 1
ATOM 699 N N . GLN A 1 96 ? 2.976 -0.752 -11.007 1.00 91.56 96 GLN A N 1
ATOM 700 C CA . GLN A 1 96 ? 2.941 0.523 -11.732 1.00 91.56 96 GLN A CA 1
ATOM 701 C C . GLN A 1 96 ? 2.405 0.299 -13.159 1.00 91.56 96 GLN A C 1
ATOM 703 O O . GLN A 1 96 ? 2.509 -0.801 -13.687 1.00 91.56 96 GLN A O 1
ATOM 708 N N . GLU A 1 97 ? 1.868 1.324 -13.828 1.00 86.12 97 GLU A N 1
ATOM 709 C CA . GLU A 1 97 ? 1.288 1.209 -15.188 1.00 86.12 97 GLU A CA 1
ATOM 710 C C . GLU A 1 97 ? 2.233 0.580 -16.231 1.00 86.12 97 GLU A C 1
ATOM 712 O O . GLU A 1 97 ? 1.783 -0.072 -17.167 1.00 86.12 97 GLU A O 1
ATOM 717 N N . ASN A 1 98 ? 3.546 0.734 -16.054 1.00 88.94 98 ASN A N 1
ATOM 718 C CA . ASN A 1 98 ? 4.586 0.163 -16.908 1.00 88.94 98 ASN A CA 1
ATOM 719 C C . ASN A 1 98 ? 5.264 -1.074 -16.287 1.00 88.94 98 ASN A C 1
ATOM 721 O O . ASN A 1 98 ? 6.458 -1.305 -16.520 1.00 88.94 98 ASN A O 1
ATOM 725 N N . PHE A 1 99 ? 4.557 -1.832 -15.445 1.00 91.56 99 PHE A N 1
ATOM 726 C CA . PHE A 1 99 ? 5.089 -3.077 -14.900 1.00 91.56 99 PHE A CA 1
ATOM 727 C C . PHE A 1 99 ? 5.386 -4.079 -16.014 1.00 91.56 99 PHE A C 1
ATOM 729 O O . PHE A 1 99 ? 4.719 -4.132 -17.046 1.00 91.56 99 PHE A O 1
ATOM 736 N N . THR A 1 100 ? 6.433 -4.867 -15.805 1.00 92.31 100 THR A N 1
ATOM 737 C CA . THR A 1 100 ? 6.826 -5.937 -16.724 1.00 92.31 100 THR A CA 1
ATOM 738 C C . THR A 1 100 ? 7.242 -7.148 -15.915 1.00 92.31 100 THR A C 1
ATOM 740 O O . THR A 1 100 ? 7.740 -7.014 -14.794 1.00 92.31 100 THR A O 1
ATOM 743 N N . GLN A 1 101 ? 7.036 -8.329 -16.484 1.00 91.81 101 GLN A N 1
ATOM 744 C CA . GLN A 1 101 ? 7.527 -9.576 -15.926 1.00 91.81 101 GLN A CA 1
ATOM 745 C C . GLN A 1 101 ? 8.496 -10.193 -16.927 1.00 91.81 101 GLN A C 1
ATOM 747 O O . GLN A 1 101 ? 8.116 -10.487 -18.057 1.00 91.81 101 GLN A O 1
ATOM 752 N N . ASP A 1 102 ? 9.741 -10.371 -16.504 1.00 91.69 102 ASP A N 1
ATOM 753 C CA . ASP A 1 102 ? 10.795 -10.969 -17.321 1.00 91.69 102 ASP A CA 1
ATOM 754 C C . ASP A 1 102 ? 11.612 -11.941 -16.472 1.00 91.69 102 ASP A C 1
ATOM 756 O O . ASP A 1 102 ? 11.948 -11.638 -15.326 1.00 91.69 102 ASP A O 1
ATOM 760 N N . ALA A 1 103 ? 11.876 -13.132 -17.012 1.00 91.62 103 ALA A N 1
ATOM 761 C CA . ALA A 1 103 ? 12.553 -14.232 -16.318 1.00 91.62 103 ALA A CA 1
ATOM 762 C C . ALA A 1 103 ? 12.013 -14.516 -14.893 1.00 91.62 103 ALA A C 1
ATOM 764 O O . ALA A 1 103 ? 12.766 -14.860 -13.985 1.00 91.62 103 ALA A O 1
ATOM 765 N N . GLY A 1 104 ? 10.702 -14.344 -14.676 1.00 88.44 104 GLY A N 1
ATOM 766 C CA . GLY A 1 104 ? 10.061 -14.540 -13.369 1.00 88.44 104 GLY A CA 1
ATOM 767 C C . GLY A 1 104 ? 10.219 -13.378 -12.378 1.00 88.44 104 GLY A C 1
ATOM 768 O O . GLY A 1 104 ? 9.717 -13.469 -11.262 1.00 88.44 104 GLY A O 1
ATOM 769 N N . VAL A 1 105 ? 10.860 -12.275 -12.772 1.00 89.62 105 VAL A N 1
ATOM 770 C CA . VAL A 1 105 ? 11.033 -11.071 -11.950 1.00 89.62 105 VAL A CA 1
ATOM 771 C C . VAL A 1 105 ? 10.021 -10.008 -12.363 1.00 89.62 105 VAL A C 1
ATOM 773 O O . VAL A 1 105 ? 9.958 -9.623 -13.531 1.00 89.62 105 VAL A O 1
ATOM 776 N N . ILE A 1 106 ? 9.258 -9.496 -11.395 1.00 90.12 106 ILE A N 1
ATOM 777 C CA . ILE A 1 106 ? 8.343 -8.369 -11.603 1.00 90.12 106 ILE A CA 1
ATOM 778 C C . ILE A 1 106 ? 9.115 -7.062 -11.402 1.00 90.12 106 ILE A C 1
ATOM 780 O O . ILE A 1 106 ? 9.684 -6.813 -10.339 1.00 90.12 106 ILE A O 1
ATOM 784 N N . ARG A 1 107 ? 9.134 -6.215 -12.433 1.00 91.25 107 ARG A N 1
ATOM 785 C CA . ARG A 1 107 ? 9.762 -4.887 -12.427 1.00 91.25 107 ARG A CA 1
ATOM 786 C C . ARG A 1 107 ? 8.699 -3.794 -12.384 1.00 91.25 107 ARG A C 1
ATOM 788 O O . ARG A 1 107 ? 7.583 -3.995 -12.854 1.00 91.25 107 ARG A O 1
ATOM 795 N N . ASN A 1 108 ? 9.075 -2.622 -11.868 1.00 91.12 108 ASN A N 1
ATOM 796 C CA . ASN A 1 108 ? 8.170 -1.487 -11.625 1.00 91.12 108 ASN A CA 1
ATOM 797 C C . ASN A 1 108 ? 6.968 -1.890 -10.757 1.00 91.12 108 ASN A C 1
ATOM 799 O O . ASN A 1 108 ? 5.817 -1.567 -11.044 1.00 91.12 108 ASN A O 1
ATOM 803 N N . ALA A 1 109 ? 7.271 -2.628 -9.694 1.00 93.62 109 ALA A N 1
ATOM 804 C CA . ALA A 1 109 ? 6.334 -3.015 -8.659 1.00 93.62 109 ALA A CA 1
ATOM 805 C C . ALA A 1 109 ? 6.753 -2.411 -7.317 1.00 93.62 109 ALA A C 1
ATOM 807 O O . ALA A 1 109 ? 7.868 -1.908 -7.142 1.00 93.62 109 ALA A O 1
ATOM 808 N N . GLY A 1 110 ? 5.832 -2.469 -6.373 1.00 94.06 110 GLY A N 1
ATOM 809 C CA . GLY A 1 110 ? 6.014 -2.079 -4.996 1.00 94.06 110 GLY A CA 1
ATOM 810 C C . GLY A 1 110 ? 5.272 -3.022 -4.065 1.00 94.06 110 GLY A C 1
ATOM 811 O O . GLY A 1 110 ? 4.640 -3.991 -4.488 1.00 94.06 110 GLY A O 1
ATOM 812 N N . PHE A 1 111 ? 5.333 -2.714 -2.781 1.00 95.38 111 PHE A N 1
ATOM 813 C CA . PHE A 1 111 ? 4.526 -3.380 -1.773 1.00 95.38 111 PHE A CA 1
ATOM 814 C C . PHE A 1 111 ? 3.957 -2.355 -0.805 1.00 95.38 111 PHE A C 1
ATOM 816 O O . PHE A 1 111 ? 4.522 -1.276 -0.621 1.00 95.38 111 PHE A O 1
ATOM 823 N N . LEU A 1 112 ? 2.859 -2.721 -0.163 1.00 94.62 112 LEU A N 1
ATOM 824 C CA . LEU A 1 112 ? 2.271 -1.985 0.942 1.00 94.62 112 LEU A CA 1
ATOM 825 C C . LEU A 1 112 ? 1.896 -2.978 2.028 1.00 94.62 112 LEU A C 1
ATOM 827 O O . LEU A 1 112 ? 1.189 -3.941 1.755 1.00 94.62 112 LEU A O 1
ATOM 831 N N . VAL A 1 113 ? 2.361 -2.739 3.245 1.00 95.88 113 VAL A N 1
ATOM 832 C CA . VAL A 1 113 ? 1.973 -3.512 4.424 1.00 95.88 113 VAL A CA 1
ATOM 833 C C . VAL A 1 113 ? 1.610 -2.519 5.511 1.00 95.88 113 VAL A C 1
ATOM 835 O O . VAL A 1 113 ? 2.454 -1.714 5.887 1.00 95.88 113 VAL A O 1
ATOM 838 N N . ILE A 1 114 ? 0.374 -2.553 5.997 1.00 94.81 114 ILE A N 1
ATOM 839 C CA . ILE A 1 114 ? -0.142 -1.671 7.047 1.00 94.81 114 ILE A CA 1
ATOM 840 C C . ILE A 1 114 ? -0.849 -2.538 8.080 1.00 94.81 114 ILE A C 1
ATOM 842 O O . ILE A 1 114 ? -1.683 -3.363 7.730 1.00 94.81 114 ILE A O 1
ATOM 846 N N . SER A 1 115 ? -0.565 -2.317 9.354 1.00 96.19 115 SER A N 1
ATOM 847 C CA . SER A 1 115 ? -1.213 -3.008 10.466 1.00 96.19 115 SER A CA 1
ATOM 848 C C . SER A 1 115 ? -1.703 -2.018 11.514 1.00 96.19 115 SER A C 1
ATOM 850 O O . SER A 1 115 ? -1.068 -0.992 11.765 1.00 96.19 115 SER A O 1
ATOM 852 N N . LYS A 1 116 ? -2.825 -2.337 12.147 1.00 95.69 116 LYS A N 1
ATOM 853 C CA . LYS A 1 116 ? -3.366 -1.616 13.290 1.00 95.69 116 LYS A CA 1
ATOM 854 C C . LYS A 1 116 ? -2.527 -1.950 14.522 1.00 95.69 116 LYS A C 1
ATOM 856 O O . LYS A 1 116 ? -2.396 -3.115 14.884 1.00 95.69 116 LYS A O 1
ATOM 861 N N . ARG A 1 117 ? -1.956 -0.934 15.164 1.00 91.88 117 ARG A N 1
ATOM 862 C CA . ARG A 1 117 ? -1.284 -1.066 16.461 1.00 91.88 117 ARG A CA 1
ATOM 863 C C . ARG A 1 117 ? -2.306 -1.196 17.591 1.00 91.88 117 ARG A C 1
ATOM 865 O O . ARG A 1 117 ? -3.474 -0.844 17.428 1.00 91.88 117 ARG A O 1
ATOM 872 N N . ASP A 1 118 ? -1.836 -1.582 18.774 1.00 85.94 118 ASP A N 1
ATOM 873 C CA . ASP A 1 118 ? -2.649 -1.651 20.000 1.00 85.94 118 ASP A CA 1
ATOM 874 C C . ASP A 1 118 ? -3.289 -0.301 20.374 1.00 85.94 118 ASP A C 1
ATOM 876 O O . ASP A 1 118 ? -4.353 -0.251 20.984 1.00 85.94 118 ASP A O 1
ATOM 880 N N . THR A 1 119 ? -2.677 0.810 19.947 1.00 85.12 119 THR A N 1
ATOM 881 C CA . THR A 1 119 ? -3.211 2.175 20.095 1.00 85.12 119 THR A CA 1
ATOM 882 C C . THR A 1 119 ? -4.405 2.468 19.180 1.00 85.12 119 THR A C 1
ATOM 884 O O . THR A 1 119 ? -5.006 3.535 19.268 1.00 85.12 119 THR A O 1
ATOM 887 N N . GLY A 1 120 ? -4.737 1.553 18.269 1.00 83.44 120 GLY A N 1
ATOM 888 C CA . GLY A 1 120 ? -5.770 1.713 17.252 1.00 83.44 120 GLY A CA 1
ATOM 889 C C . GLY A 1 120 ? -5.314 2.436 15.983 1.00 83.44 120 GLY A C 1
ATOM 890 O O . GLY A 1 120 ? -6.067 2.445 15.009 1.00 83.44 120 GLY A O 1
ATOM 891 N N . ALA A 1 121 ? -4.101 3.000 15.967 1.00 88.69 121 ALA A N 1
ATOM 892 C CA . ALA A 1 121 ? -3.521 3.658 14.798 1.00 88.69 121 ALA A CA 1
ATOM 893 C C . ALA A 1 121 ? -3.040 2.636 13.758 1.00 88.69 121 ALA A C 1
ATOM 895 O O . ALA A 1 121 ? -2.484 1.599 14.117 1.00 88.69 121 ALA A O 1
ATOM 896 N N . PHE A 1 122 ? -3.223 2.933 12.472 1.00 93.56 122 PHE A N 1
ATOM 897 C CA . PHE A 1 122 ? -2.682 2.118 11.385 1.00 93.56 122 PHE A CA 1
ATOM 898 C C . PHE A 1 122 ? -1.287 2.615 11.011 1.00 93.56 122 PHE A C 1
ATOM 900 O O . PHE A 1 122 ? -1.097 3.798 10.738 1.00 93.56 122 PHE A O 1
ATOM 907 N N . GLU A 1 123 ? -0.309 1.716 10.979 1.00 94.56 123 GLU A N 1
ATOM 908 C CA . GLU A 1 123 ? 1.072 2.035 10.618 1.00 94.56 123 GLU A CA 1
ATOM 909 C C . GLU A 1 123 ? 1.705 0.911 9.806 1.00 94.56 123 GLU A C 1
ATOM 911 O O . GLU A 1 123 ? 1.286 -0.246 9.885 1.00 94.56 123 GLU A O 1
ATOM 916 N N . GLY A 1 124 ? 2.730 1.235 9.025 1.00 94.31 124 GLY A N 1
ATOM 917 C CA . GLY A 1 124 ? 3.365 0.230 8.190 1.00 94.31 124 GLY A CA 1
ATOM 918 C C . GLY A 1 124 ? 4.456 0.746 7.273 1.00 94.31 124 GLY A C 1
ATOM 919 O O . GLY A 1 124 ? 5.127 1.734 7.567 1.00 94.31 124 GLY A O 1
ATOM 920 N N . LEU A 1 125 ? 4.653 0.037 6.167 1.00 95.00 125 LEU A N 1
ATOM 921 C CA . LEU A 1 125 ? 5.707 0.282 5.194 1.00 95.00 125 LEU A CA 1
ATOM 922 C C . LEU A 1 125 ? 5.138 0.231 3.781 1.00 95.00 125 LEU A C 1
ATOM 924 O O . LEU A 1 125 ? 4.353 -0.656 3.441 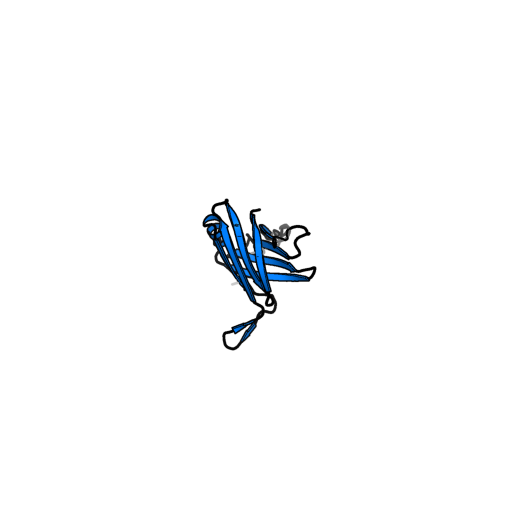1.00 95.00 125 LEU A O 1
ATOM 928 N N . MET A 1 126 ? 5.611 1.139 2.939 1.00 94.00 126 MET A N 1
ATOM 929 C CA . MET A 1 126 ? 5.444 1.060 1.495 1.00 94.00 126 MET A CA 1
ATOM 930 C C . MET A 1 126 ? 6.812 1.003 0.833 1.00 94.00 126 MET A C 1
ATOM 932 O O . MET A 1 126 ? 7.666 1.837 1.118 1.00 94.00 126 MET A O 1
ATOM 936 N N . GLY A 1 127 ? 7.019 0.046 -0.062 1.00 93.38 127 GLY A N 1
ATOM 937 C CA . GLY A 1 127 ? 8.199 -0.014 -0.916 1.00 93.38 127 GLY A CA 1
ATOM 938 C C . GLY A 1 127 ? 7.841 0.358 -2.346 1.00 93.38 127 GLY A C 1
ATOM 939 O O . GLY A 1 127 ? 6.928 -0.239 -2.909 1.00 93.38 127 GLY A O 1
ATOM 940 N N . ALA A 1 128 ? 8.549 1.312 -2.948 1.00 91.56 128 ALA A N 1
ATOM 941 C CA . ALA A 1 128 ? 8.398 1.662 -4.362 1.00 91.56 128 ALA A CA 1
ATOM 942 C C . ALA A 1 128 ? 9.644 2.391 -4.877 1.00 91.56 128 ALA A C 1
ATOM 944 O O . ALA A 1 128 ? 10.287 3.121 -4.126 1.00 91.56 128 ALA A O 1
ATOM 945 N N . ARG A 1 129 ? 9.984 2.220 -6.164 1.00 88.19 129 ARG A N 1
ATOM 946 C CA . ARG A 1 129 ? 11.108 2.924 -6.826 1.00 88.19 129 ARG A CA 1
ATOM 947 C C . ARG A 1 129 ? 12.426 2.870 -6.033 1.00 88.19 129 ARG A C 1
ATOM 949 O O . ARG A 1 129 ? 13.123 3.872 -5.914 1.00 88.19 129 ARG A O 1
ATOM 956 N N . SER A 1 130 ? 12.746 1.703 -5.473 1.00 87.25 130 SER A N 1
ATOM 957 C CA . SER A 1 130 ? 13.941 1.474 -4.640 1.00 87.25 130 SER A CA 1
ATOM 958 C C . SER A 1 130 ? 13.988 2.251 -3.315 1.00 87.25 130 SER A C 1
ATOM 960 O O . SER A 1 130 ? 15.043 2.319 -2.691 1.00 87.25 130 SER A O 1
ATOM 962 N N . ASN A 1 131 ? 12.861 2.798 -2.855 1.00 89.38 131 ASN A N 1
ATOM 963 C CA . ASN A 1 131 ? 12.717 3.433 -1.547 1.00 89.38 131 ASN A CA 1
ATOM 964 C C . ASN A 1 131 ? 11.741 2.646 -0.668 1.00 89.38 131 ASN A C 1
ATOM 966 O O . ASN A 1 131 ? 10.840 1.971 -1.171 1.00 89.38 131 ASN A O 1
ATOM 970 N N . ILE A 1 132 ? 11.915 2.768 0.649 1.00 92.25 132 ILE A N 1
ATOM 971 C CA . ILE A 1 132 ? 10.984 2.264 1.660 1.00 92.25 132 ILE A CA 1
ATOM 972 C C . ILE A 1 132 ? 10.522 3.449 2.504 1.00 92.25 132 ILE A C 1
ATOM 974 O O . ILE A 1 132 ? 11.337 4.201 3.037 1.00 92.25 132 ILE A O 1
ATOM 978 N N . TYR A 1 133 ? 9.211 3.595 2.628 1.00 90.50 133 TYR A N 1
ATOM 979 C CA . TYR A 1 133 ? 8.550 4.700 3.301 1.00 90.50 133 TYR A CA 1
ATOM 980 C C . TYR A 1 133 ? 7.806 4.162 4.530 1.00 90.50 133 TYR A C 1
ATOM 982 O O . TYR A 1 133 ? 6.886 3.357 4.360 1.00 90.50 133 TYR A O 1
ATOM 990 N N . PRO A 1 134 ? 8.172 4.567 5.760 1.00 92.25 134 PRO A N 1
ATOM 991 C CA . PRO A 1 134 ? 7.363 4.282 6.937 1.00 92.25 134 PRO A CA 1
ATOM 992 C C . PRO A 1 134 ? 6.098 5.130 6.889 1.00 92.25 134 PRO A C 1
ATOM 994 O O . PRO A 1 134 ? 6.174 6.335 6.674 1.00 92.25 134 PRO A O 1
ATOM 997 N N . LEU A 1 135 ? 4.941 4.507 7.065 1.00 91.19 135 LEU A N 1
ATOM 998 C CA . LEU A 1 135 ? 3.646 5.158 6.934 1.00 91.19 135 LEU A CA 1
ATOM 999 C C . LEU A 1 135 ? 2.904 5.174 8.265 1.00 91.19 135 LEU A C 1
ATOM 1001 O O . LEU A 1 135 ? 2.852 4.166 8.969 1.00 91.19 135 LEU A O 1
ATOM 1005 N N . THR A 1 136 ? 2.261 6.302 8.545 1.00 91.94 136 THR A N 1
ATOM 1006 C CA . THR A 1 136 ? 1.180 6.428 9.524 1.00 91.94 136 THR A CA 1
ATOM 1007 C C . THR A 1 136 ? -0.098 6.749 8.767 1.00 91.94 136 THR A C 1
ATOM 1009 O O . THR A 1 136 ? -0.105 7.627 7.905 1.00 91.94 136 THR A O 1
ATOM 1012 N N . CYS A 1 137 ? -1.169 6.020 9.058 1.00 90.69 137 CYS A N 1
ATOM 1013 C CA . CYS A 1 137 ? -2.386 6.026 8.267 1.00 90.69 137 CYS A CA 1
ATOM 1014 C C . CYS A 1 137 ? -3.634 6.295 9.109 1.00 90.69 137 CYS A C 1
ATOM 1016 O O . CYS A 1 137 ? -3.773 5.814 10.235 1.00 90.69 137 CYS A O 1
ATOM 1018 N N . THR A 1 138 ? -4.579 7.007 8.501 1.00 89.94 138 THR A N 1
ATOM 1019 C CA . THR A 1 138 ? -5.885 7.342 9.068 1.00 89.94 138 THR A CA 1
ATOM 1020 C C . THR A 1 138 ? -6.973 6.824 8.135 1.00 89.94 138 THR A C 1
ATOM 1022 O O . THR A 1 138 ? -6.962 7.123 6.939 1.00 89.94 138 THR A O 1
ATOM 1025 N N . LEU A 1 139 ? -7.907 6.040 8.680 1.00 88.62 139 LEU A N 1
ATOM 1026 C CA . LEU A 1 139 ? -9.106 5.602 7.960 1.00 88.62 139 LEU A CA 1
ATOM 1027 C C . LEU A 1 139 ? -10.004 6.802 7.622 1.00 88.62 139 LEU A C 1
ATOM 1029 O O . LEU A 1 139 ? -10.045 7.776 8.377 1.00 88.62 139 LEU A O 1
ATOM 1033 N N . LYS A 1 140 ? -10.708 6.722 6.493 1.00 81.62 140 LYS A N 1
ATOM 1034 C CA . LYS A 1 140 ? -11.652 7.743 6.018 1.00 81.62 140 LYS A CA 1
ATOM 1035 C C . LYS A 1 140 ? -13.104 7.313 6.174 1.00 81.62 140 LYS A C 1
ATOM 1037 O O . LYS A 1 140 ? -13.401 6.117 5.953 1.00 81.62 140 LYS A O 1
#

Foldseek 3Di:
DDDDDDDDDDDPPDPPDDPPPPPPQPKDFWKKKFQDDPDDDGQWIWTWIFRQPDQWTKTKTWIRHNNDTFIWIDTGGPCPVVVCVVVFKDKDWTAGPPWDADPNDIPQIKIWIWGQDPVRWIWTWIGGPNDIGTITMDTD